Protein AF-A0A923YGQ8-F1 (afdb_monomer)

Nearest PDB structures (foldseek):
  4nfr-assembly1_B  TM=5.142E-01  e=1.156E-01  Homo sapiens
  3nh4-assembly1_A-2  TM=4.691E-01  e=1.232E-01  Mus musculus
  3nh5-assembly1_A  TM=4.890E-01  e=2.491E-01  Mus musculus
  2gu2-assembly1_A  TM=4.364E-01  e=1.697E-01  Rattus norvegicus

Structure (mmCIF, N/CA/C/O backbone):
data_AF-A0A923YGQ8-F1
#
_entry.id   AF-A0A923YGQ8-F1
#
loop_
_atom_site.group_PDB
_atom_site.id
_atom_site.type_symbol
_atom_site.label_atom_id
_atom_site.label_alt_id
_atom_site.label_comp_id
_atom_site.label_asym_id
_atom_site.label_entity_id
_atom_site.label_seq_id
_atom_site.pdbx_PDB_ins_code
_atom_site.Cartn_x
_atom_site.Cartn_y
_atom_site.Cartn_z
_atom_site.occupancy
_atom_site.B_iso_or_equiv
_atom_site.auth_seq_id
_atom_site.auth_comp_id
_atom_site.auth_asym_id
_atom_site.auth_atom_id
_atom_site.pdbx_PDB_model_num
ATOM 1 N N . MET A 1 1 ? -11.525 -15.185 9.921 1.00 50.28 1 MET A N 1
ATOM 2 C CA . MET A 1 1 ? -11.009 -15.431 8.550 1.00 50.28 1 MET A CA 1
ATOM 3 C C . MET A 1 1 ? -10.259 -14.167 8.140 1.00 50.28 1 MET A C 1
ATOM 5 O O . MET A 1 1 ? -10.722 -13.107 8.526 1.00 50.28 1 MET A O 1
ATOM 9 N N . ALA A 1 2 ? -9.090 -14.236 7.499 1.00 52.09 2 ALA A N 1
ATOM 10 C CA . ALA A 1 2 ? -8.353 -13.024 7.111 1.00 52.09 2 ALA A CA 1
ATOM 11 C C . ALA A 1 2 ? -8.818 -12.545 5.728 1.00 52.09 2 ALA A C 1
ATOM 13 O O . ALA A 1 2 ? -8.976 -13.376 4.833 1.00 52.09 2 ALA A O 1
ATOM 14 N N . SER A 1 3 ? -9.031 -11.237 5.574 1.00 55.31 3 SER A N 1
ATOM 15 C CA . SER A 1 3 ? -9.575 -10.631 4.352 1.00 55.31 3 SER A CA 1
ATOM 16 C C . SER A 1 3 ? -8.594 -9.643 3.713 1.00 55.31 3 SER A C 1
ATOM 18 O O . SER A 1 3 ? -7.677 -9.131 4.364 1.00 55.31 3 SER A O 1
ATOM 20 N N . PHE A 1 4 ? -8.796 -9.382 2.422 1.00 59.88 4 PHE A N 1
ATOM 21 C CA . PHE A 1 4 ? -7.946 -8.538 1.582 1.00 59.88 4 PHE A CA 1
ATOM 22 C C . PHE A 1 4 ? -8.768 -7.396 0.986 1.00 59.88 4 PHE A C 1
ATOM 24 O O . PHE A 1 4 ? -9.905 -7.623 0.575 1.00 59.88 4 PHE A O 1
ATOM 31 N N . TRP A 1 5 ? -8.193 -6.194 0.926 1.00 61.25 5 TRP A N 1
ATOM 32 C CA . TRP A 1 5 ? -8.811 -5.033 0.282 1.00 61.25 5 TRP A CA 1
ATOM 33 C C . TRP A 1 5 ? -8.001 -4.589 -0.936 1.00 61.25 5 TRP A C 1
ATOM 35 O O . TRP A 1 5 ? -6.772 -4.535 -0.869 1.00 61.25 5 TRP A O 1
ATOM 45 N N . VAL A 1 6 ? -8.685 -4.239 -2.026 1.00 61.97 6 VAL A N 1
ATOM 46 C CA . VAL A 1 6 ? -8.067 -3.715 -3.248 1.00 61.97 6 VAL A CA 1
ATOM 47 C C . VAL A 1 6 ? -8.803 -2.450 -3.673 1.00 61.97 6 VAL A C 1
ATOM 49 O O . VAL A 1 6 ? -10.007 -2.489 -3.913 1.00 61.97 6 VAL A O 1
ATOM 52 N N . THR A 1 7 ? -8.073 -1.344 -3.799 1.00 59.06 7 THR A N 1
ATOM 53 C CA . THR A 1 7 ? -8.564 -0.116 -4.433 1.00 59.06 7 THR A CA 1
ATOM 54 C C . THR A 1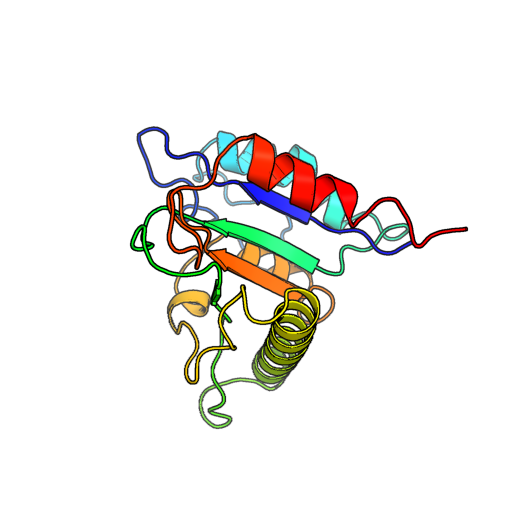 7 ? -7.907 0.017 -5.806 1.00 59.06 7 THR A C 1
ATOM 56 O O . THR A 1 7 ? -6.694 -0.135 -5.927 1.00 59.06 7 THR A O 1
ATOM 59 N N . ILE A 1 8 ? -8.708 0.285 -6.839 1.00 55.91 8 ILE A N 1
ATOM 60 C CA . ILE A 1 8 ? -8.233 0.672 -8.174 1.00 55.91 8 ILE A CA 1
ATOM 61 C C . ILE A 1 8 ? -8.520 2.164 -8.303 1.00 55.91 8 ILE A C 1
ATOM 63 O O . ILE A 1 8 ? -9.688 2.552 -8.265 1.00 55.91 8 ILE A O 1
ATOM 67 N N . ALA A 1 9 ? -7.490 2.998 -8.427 1.00 49.19 9 ALA A N 1
ATOM 68 C 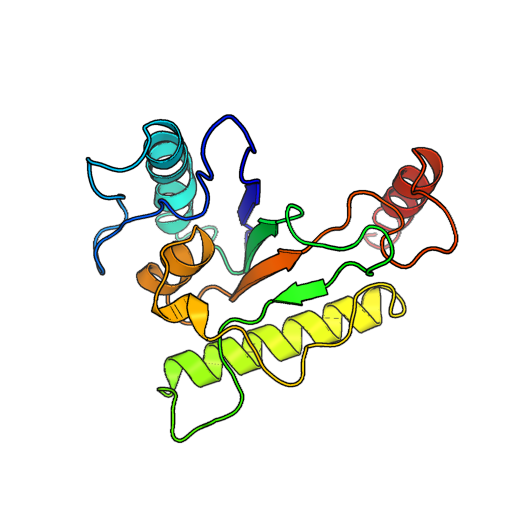CA . ALA A 1 9 ? -7.679 4.426 -8.654 1.00 49.19 9 ALA A CA 1
ATOM 69 C C . ALA A 1 9 ? -8.159 4.662 -10.105 1.00 49.19 9 ALA A C 1
ATOM 71 O O . ALA A 1 9 ? -7.407 4.394 -11.044 1.00 49.19 9 ALA A O 1
ATOM 72 N N . PRO A 1 10 ? -9.396 5.144 -10.349 1.00 42.47 10 PRO A N 1
ATOM 73 C CA . PRO A 1 10 ? -9.850 5.424 -11.705 1.00 42.47 10 PRO A CA 1
ATOM 74 C C . PRO A 1 10 ? -9.211 6.719 -12.223 1.00 42.47 10 PRO A C 1
ATOM 76 O O . PRO A 1 10 ? -9.275 7.766 -11.579 1.00 42.47 10 PRO A O 1
ATOM 79 N N . THR A 1 11 ? -8.648 6.668 -13.427 1.00 43.31 11 THR A N 1
ATOM 80 C CA . THR A 1 11 ? -7.994 7.787 -14.124 1.00 43.31 11 THR A CA 1
ATOM 81 C C . THR A 1 11 ? -8.978 8.632 -14.948 1.00 43.31 11 THR A C 1
ATOM 83 O O . THR A 1 11 ? -8.801 8.815 -16.151 1.00 43.31 11 THR A O 1
ATOM 86 N N . LEU A 1 12 ? -10.030 9.190 -14.336 1.00 45.62 12 LEU A N 1
ATOM 87 C CA . LEU A 1 12 ? -10.896 10.164 -15.026 1.00 45.62 12 LEU A CA 1
ATOM 88 C C . LEU A 1 12 ? -10.663 11.596 -14.523 1.00 45.62 12 LEU A C 1
ATOM 90 O O . LEU A 1 12 ? -10.909 11.895 -13.362 1.00 45.62 12 LEU A O 1
ATOM 94 N N . LEU A 1 13 ? -10.214 12.467 -15.444 1.00 42.34 13 LEU A N 1
ATOM 95 C CA . LEU A 1 13 ? -10.058 13.943 -15.415 1.00 42.34 13 LEU A CA 1
ATOM 96 C C . LEU A 1 13 ? -9.287 14.599 -14.242 1.00 42.34 13 LEU A C 1
ATOM 98 O O . LEU A 1 13 ? -8.777 15.704 -14.414 1.00 42.34 13 LEU A O 1
ATOM 102 N N . SER A 1 14 ? -9.124 13.938 -13.097 1.00 54.91 14 SER A N 1
ATOM 103 C CA . SER A 1 14 ? -8.308 14.363 -11.955 1.00 54.91 14 SER A CA 1
ATOM 104 C C . SER A 1 14 ? -7.715 13.136 -11.262 1.00 54.91 14 SER A C 1
ATOM 106 O O . SER A 1 14 ? -8.387 12.113 -11.164 1.00 54.91 14 SER A O 1
ATOM 108 N N . ASN A 1 15 ? -6.470 13.215 -10.785 1.00 71.44 15 ASN A N 1
ATOM 109 C CA . ASN A 1 15 ? -5.884 12.129 -9.999 1.00 71.44 15 ASN A CA 1
ATOM 110 C C . ASN A 1 15 ? -6.651 12.025 -8.662 1.00 71.44 15 ASN A C 1
ATOM 112 O O . ASN A 1 15 ? -6.486 12.882 -7.798 1.00 71.44 15 ASN A O 1
ATOM 116 N N . LEU A 1 16 ? -7.544 11.038 -8.524 1.00 79.88 16 LEU A N 1
ATOM 117 C CA . LEU A 1 16 ? -8.337 10.808 -7.307 1.00 79.88 16 LEU A CA 1
ATOM 118 C C . LEU A 1 16 ? -7.507 10.181 -6.178 1.00 79.88 16 LEU A C 1
ATOM 120 O O . LEU A 1 16 ? -7.848 10.320 -5.003 1.00 79.88 16 LEU A O 1
ATOM 124 N N . GLU A 1 17 ? -6.413 9.512 -6.531 1.00 78.62 17 GLU A N 1
ATOM 125 C CA . GLU A 1 17 ? -5.549 8.758 -5.626 1.00 78.62 17 GLU A CA 1
ATOM 126 C C . GLU A 1 17 ? -4.907 9.656 -4.563 1.00 78.62 17 GLU A C 1
ATOM 128 O O . GLU A 1 17 ? -4.893 9.319 -3.386 1.00 78.62 17 GLU A O 1
ATOM 133 N N . ASN A 1 18 ? -4.449 10.849 -4.949 1.00 82.00 18 ASN A N 1
ATOM 134 C CA . ASN A 1 18 ? -3.771 11.781 -4.044 1.00 82.00 18 ASN A CA 1
ATOM 135 C C . ASN A 1 18 ? -4.726 12.701 -3.256 1.00 82.00 18 ASN A C 1
ATOM 137 O O . ASN A 1 18 ? -4.279 13.643 -2.596 1.00 82.00 18 ASN A O 1
ATOM 141 N N . GLN A 1 19 ? -6.037 12.450 -3.331 1.00 87.12 19 GLN A N 1
ATOM 142 C CA . GLN A 1 19 ? -7.080 13.262 -2.695 1.00 87.12 19 GLN A CA 1
ATOM 143 C C . GLN A 1 19 ? -7.752 12.539 -1.521 1.00 87.12 19 GLN A C 1
ATOM 145 O O . GLN A 1 19 ? -8.898 12.831 -1.176 1.00 87.12 19 GLN A O 1
ATOM 150 N N . TRP A 1 20 ? -7.058 11.596 -0.882 1.00 89.50 20 TRP A N 1
ATOM 151 C CA . TRP A 1 20 ? -7.569 10.836 0.262 1.00 89.50 20 TRP A CA 1
ATOM 152 C C . TRP A 1 20 ? -7.328 11.564 1.585 1.00 89.50 20 TRP A C 1
ATOM 154 O O . TRP A 1 20 ? -6.703 11.033 2.489 1.00 89.50 20 TRP A O 1
ATOM 164 N N . LEU A 1 21 ? -7.784 12.809 1.723 1.00 90.31 21 LEU A N 1
ATOM 165 C CA . LEU A 1 21 ? -7.537 13.593 2.939 1.00 90.31 21 LEU A CA 1
ATOM 166 C C . LEU A 1 21 ? -8.355 13.057 4.124 1.00 90.31 21 LEU A C 1
ATOM 168 O O . LEU A 1 21 ? -9.582 12.987 4.053 1.00 90.31 21 LEU A O 1
ATOM 172 N N . PHE A 1 22 ? -7.688 12.740 5.233 1.00 89.94 22 PHE A N 1
ATOM 173 C CA . PHE A 1 22 ? -8.314 12.228 6.455 1.00 89.94 22 PHE A CA 1
ATOM 174 C C . PHE A 1 22 ? -7.661 12.802 7.714 1.00 89.94 22 PHE A C 1
ATOM 176 O O . PHE A 1 22 ? -6.574 13.380 7.676 1.00 89.94 22 PHE A O 1
ATOM 183 N N . SER A 1 23 ? -8.329 12.603 8.849 1.00 84.00 23 SER A N 1
ATOM 184 C CA . SER A 1 23 ? -7.790 12.897 10.178 1.00 84.00 23 SER A CA 1
ATOM 185 C C . SER A 1 23 ? -7.563 11.597 10.947 1.00 84.00 23 SER A C 1
ATOM 187 O O . SER A 1 23 ? -8.380 10.681 10.874 1.00 84.00 23 SER A O 1
ATOM 189 N N . SER A 1 24 ? -6.463 11.511 11.699 1.00 74.69 24 SER A N 1
ATOM 190 C CA . SER A 1 24 ? -6.190 10.340 12.542 1.00 74.69 24 SER A CA 1
ATOM 191 C C . SER A 1 24 ? -7.315 10.125 13.560 1.00 74.69 24 SER A C 1
ATOM 193 O O . SER A 1 24 ? -7.798 11.085 14.165 1.00 74.69 24 SER A O 1
ATOM 195 N N . GLY A 1 25 ? -7.746 8.874 13.729 1.00 77.19 25 GLY A N 1
ATOM 196 C CA . GLY A 1 25 ? -8.830 8.494 14.638 1.00 77.19 25 GLY A CA 1
ATOM 197 C C . GLY A 1 25 ? -10.246 8.729 14.098 1.00 77.19 25 GLY A C 1
ATOM 198 O O . GLY A 1 25 ? -11.207 8.389 14.785 1.00 77.19 25 GLY A O 1
ATOM 199 N N . ASN A 1 26 ? -10.394 9.274 12.886 1.00 85.56 26 ASN A N 1
ATOM 200 C CA . ASN A 1 26 ? -11.664 9.304 12.168 1.00 85.56 26 ASN A CA 1
ATOM 201 C C . ASN A 1 26 ? -11.584 8.373 10.944 1.00 85.56 26 ASN A C 1
ATOM 203 O O . ASN A 1 26 ? -10.770 8.630 10.054 1.00 85.56 26 ASN A O 1
ATOM 207 N N . PRO A 1 27 ? -12.424 7.325 10.864 1.00 86.94 27 PRO A N 1
ATOM 208 C CA . PRO A 1 27 ? -12.470 6.450 9.693 1.00 86.94 27 PRO A CA 1
ATOM 209 C C . PRO A 1 27 ? -12.944 7.168 8.419 1.00 86.94 27 PRO A C 1
ATOM 211 O O . PRO A 1 27 ? -12.571 6.774 7.317 1.00 86.94 27 PRO A O 1
ATOM 214 N N . GLY A 1 28 ? -13.742 8.230 8.547 1.00 90.00 28 GLY A N 1
ATOM 215 C CA . GLY A 1 28 ? -14.220 9.014 7.410 1.00 90.00 28 GLY A CA 1
ATOM 216 C C . GLY A 1 28 ? -13.142 9.917 6.804 1.00 90.00 28 GLY A C 1
ATOM 217 O O . GLY A 1 28 ? -12.298 10.466 7.518 1.00 90.00 28 GLY A O 1
ATOM 218 N N . LEU A 1 29 ? -13.205 10.128 5.487 1.00 92.19 29 LEU A N 1
ATOM 219 C CA . LEU A 1 29 ? -12.453 11.201 4.826 1.00 92.19 29 LEU A CA 1
ATOM 220 C C . LEU A 1 29 ? -13.025 12.589 5.165 1.00 92.19 29 LEU A C 1
ATOM 222 O O . LEU A 1 29 ? -14.172 12.736 5.593 1.00 92.19 29 LEU A O 1
ATOM 226 N N . ASN A 1 30 ? -12.222 13.629 4.946 1.00 90.94 30 ASN A N 1
ATOM 227 C CA . ASN A 1 30 ? -12.656 15.016 5.094 1.00 90.94 30 ASN A CA 1
ATOM 228 C C . ASN A 1 30 ? -13.737 15.368 4.051 1.00 90.94 30 ASN A C 1
ATOM 230 O O . ASN A 1 30 ? -13.693 14.907 2.916 1.00 90.94 30 ASN A O 1
ATOM 234 N N . LEU A 1 31 ? -14.674 16.258 4.396 1.00 86.81 31 LEU A N 1
ATOM 235 C CA . LEU A 1 31 ? -15.828 16.599 3.539 1.00 86.81 31 LEU A CA 1
ATOM 236 C C . LEU A 1 31 ? -15.470 17.262 2.195 1.00 86.81 31 LEU A C 1
ATOM 238 O O . LEU A 1 31 ? -16.327 17.375 1.322 1.00 86.81 31 LEU A O 1
ATOM 242 N N . ASN A 1 32 ? -14.235 17.739 2.038 1.00 87.19 32 ASN A N 1
ATOM 243 C CA . ASN A 1 32 ? -13.755 18.437 0.846 1.00 87.19 32 ASN A CA 1
ATOM 244 C C . ASN A 1 32 ? -13.046 17.526 -0.170 1.00 87.19 32 ASN A C 1
ATOM 246 O O . ASN A 1 32 ? -12.563 18.034 -1.181 1.00 87.19 32 ASN A O 1
ATOM 250 N N . VAL A 1 33 ? -12.956 16.218 0.086 1.00 89.50 33 VAL A N 1
ATOM 251 C CA . VAL A 1 33 ? -12.434 15.256 -0.898 1.00 89.50 33 VAL A CA 1
ATOM 252 C C . VAL A 1 33 ? -13.485 14.957 -1.979 1.00 89.50 33 VAL A C 1
ATOM 254 O O . VAL A 1 33 ? -14.682 15.122 -1.710 1.00 89.50 33 VAL A O 1
ATOM 257 N N . PRO A 1 34 ? -13.082 14.487 -3.177 1.00 90.12 34 PRO A N 1
ATOM 258 C CA . PRO A 1 34 ? -14.008 14.073 -4.230 1.00 90.12 34 PRO A CA 1
ATOM 259 C C . PRO A 1 34 ? -15.090 13.115 -3.733 1.00 90.12 34 PRO A C 1
ATOM 261 O O . PRO A 1 34 ? -14.838 12.259 -2.882 1.00 90.12 34 PRO A O 1
ATOM 264 N N . THR A 1 35 ? -16.298 13.243 -4.282 1.00 89.19 35 THR A N 1
ATOM 265 C CA . THR A 1 35 ? -17.459 12.456 -3.834 1.00 89.19 35 THR A CA 1
ATOM 266 C C . THR A 1 35 ? -17.227 10.959 -4.042 1.00 89.19 35 THR A C 1
ATOM 268 O O . THR A 1 35 ? -17.610 10.153 -3.201 1.00 89.19 35 THR A O 1
ATOM 271 N N . GLU A 1 36 ? -16.520 10.583 -5.103 1.00 87.81 36 GLU A N 1
ATOM 272 C CA . GLU A 1 36 ? -16.108 9.216 -5.411 1.00 87.81 36 GLU A CA 1
ATOM 273 C C . GLU A 1 36 ? -15.250 8.616 -4.289 1.00 87.81 36 GLU A C 1
ATOM 275 O O . GLU A 1 36 ? -15.523 7.507 -3.830 1.00 87.81 36 GLU A O 1
ATOM 280 N N . ASN A 1 37 ? -14.270 9.372 -3.780 1.00 89.38 37 ASN A N 1
ATOM 281 C CA . ASN A 1 37 ? -13.442 8.939 -2.653 1.00 89.38 37 ASN A CA 1
ATOM 282 C C . ASN A 1 37 ? -14.280 8.791 -1.376 1.00 89.38 37 ASN A C 1
ATOM 284 O O . ASN A 1 37 ? -14.073 7.845 -0.619 1.00 89.38 37 ASN A O 1
ATOM 288 N N . GLN A 1 38 ? -15.245 9.688 -1.137 1.00 89.62 38 GLN A N 1
ATOM 289 C CA . GLN A 1 38 ? -16.147 9.576 0.018 1.00 89.62 38 GLN A CA 1
ATOM 290 C C . GLN A 1 38 ? -17.014 8.317 -0.066 1.00 89.62 38 GLN A C 1
ATOM 292 O O . GLN A 1 38 ? -17.140 7.601 0.925 1.00 89.62 38 GLN A O 1
ATOM 297 N N . ILE A 1 39 ? -17.579 8.030 -1.243 1.00 89.75 39 ILE A N 1
ATOM 298 C CA . ILE A 1 39 ? -18.411 6.844 -1.476 1.00 89.75 39 ILE A CA 1
ATOM 299 C C . ILE A 1 39 ? -17.594 5.570 -1.248 1.00 89.75 39 ILE A C 1
ATOM 301 O O . ILE A 1 39 ? -18.037 4.703 -0.499 1.00 89.75 39 ILE A O 1
ATOM 305 N N . LEU A 1 40 ? -16.394 5.473 -1.831 1.00 89.12 40 LEU A N 1
ATOM 306 C CA . LEU A 1 40 ? -15.510 4.319 -1.639 1.00 89.12 40 LEU A CA 1
ATOM 307 C C . LEU A 1 40 ? -15.072 4.169 -0.178 1.00 89.12 40 LEU A C 1
ATOM 309 O O . LEU A 1 40 ? -15.068 3.066 0.366 1.00 89.12 40 LEU A O 1
ATOM 313 N N . ASN A 1 41 ? -14.723 5.267 0.492 1.00 92.00 41 ASN A N 1
ATOM 314 C CA . ASN A 1 41 ? -14.307 5.203 1.884 1.00 92.00 41 ASN A CA 1
ATOM 315 C C . ASN A 1 41 ? -15.451 4.766 2.807 1.00 92.00 41 ASN A C 1
ATOM 317 O O . ASN A 1 41 ? -15.289 3.802 3.546 1.00 92.00 41 ASN A O 1
ATOM 321 N N . VAL A 1 42 ? -16.594 5.451 2.770 1.00 88.06 42 VAL A N 1
ATOM 322 C CA . VAL A 1 42 ? -17.699 5.196 3.705 1.00 88.06 42 VAL A CA 1
ATOM 323 C C . VAL A 1 42 ? -18.432 3.904 3.368 1.00 88.06 42 VAL A C 1
ATOM 325 O O . VAL A 1 42 ? -18.757 3.144 4.274 1.00 88.06 42 VAL A O 1
ATOM 328 N N . GLY A 1 43 ? -18.699 3.649 2.085 1.00 85.19 43 GLY A N 1
ATOM 329 C CA . GLY A 1 43 ? -19.427 2.457 1.656 1.00 85.19 43 GLY A CA 1
ATOM 330 C C . GLY A 1 43 ? -18.642 1.181 1.926 1.00 85.19 43 GLY A C 1
ATOM 331 O O . GLY A 1 43 ? -19.209 0.196 2.393 1.00 85.19 43 GLY A O 1
ATOM 332 N N . GLU A 1 44 ? -17.328 1.231 1.718 1.00 88.00 44 GLU A N 1
ATOM 333 C CA . GLU A 1 44 ? -16.528 0.022 1.618 1.00 88.00 44 GLU A CA 1
ATOM 334 C C . GLU A 1 44 ? -15.361 -0.031 2.613 1.00 88.00 44 GLU A C 1
ATOM 336 O O . GLU A 1 44 ? -15.342 -0.893 3.491 1.00 88.00 44 GLU A O 1
ATOM 341 N N . MET A 1 45 ? -14.390 0.886 2.536 1.00 90.62 4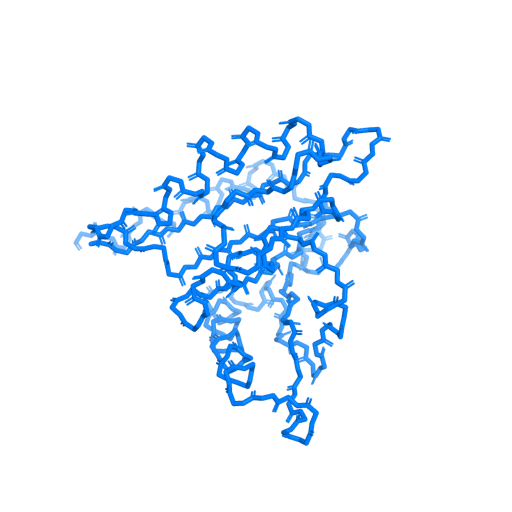5 MET A N 1
ATOM 342 C CA . MET A 1 45 ? -13.147 0.767 3.321 1.00 90.62 45 MET A CA 1
ATOM 343 C C . MET A 1 45 ? -13.366 0.919 4.830 1.00 90.62 45 MET A C 1
ATOM 345 O O . MET A 1 45 ? -12.897 0.091 5.611 1.00 90.62 45 MET A O 1
ATOM 349 N N . ALA A 1 46 ? -14.098 1.947 5.259 1.00 90.44 46 ALA A N 1
ATOM 350 C CA . ALA A 1 46 ? -14.438 2.162 6.662 1.00 90.44 46 ALA A CA 1
ATOM 351 C C . ALA A 1 46 ? -15.316 1.020 7.196 1.00 90.44 46 ALA A C 1
ATOM 353 O O . ALA A 1 46 ? -15.084 0.535 8.303 1.00 90.44 46 ALA A O 1
ATOM 354 N N . THR A 1 47 ? -16.264 0.535 6.390 1.00 88.62 47 THR A N 1
ATOM 355 C CA . THR A 1 47 ? -17.098 -0.630 6.719 1.00 88.62 47 THR A CA 1
ATOM 356 C C . THR A 1 47 ? -16.250 -1.886 6.925 1.00 88.62 47 THR A C 1
ATOM 358 O O . THR A 1 47 ? -16.379 -2.559 7.947 1.00 88.62 47 THR A O 1
ATOM 361 N N . ALA A 1 48 ? -15.341 -2.183 5.993 1.00 88.62 48 ALA A N 1
ATOM 362 C CA . ALA A 1 48 ? -14.449 -3.336 6.066 1.00 88.62 48 ALA A CA 1
ATOM 363 C C . ALA A 1 48 ? -13.499 -3.254 7.269 1.00 88.62 48 ALA A C 1
ATOM 365 O O . ALA A 1 48 ? -13.259 -4.256 7.937 1.00 88.62 48 ALA A O 1
ATOM 366 N N . MET A 1 49 ? -12.999 -2.059 7.587 1.00 88.25 49 MET A N 1
ATOM 367 C CA . MET A 1 49 ? -12.138 -1.824 8.747 1.00 88.25 49 MET A CA 1
ATOM 368 C C . MET A 1 49 ? -12.849 -2.119 10.077 1.00 88.25 49 MET A C 1
ATOM 370 O O . MET A 1 49 ? -12.233 -2.643 11.003 1.00 88.25 49 MET A O 1
ATOM 374 N N . LEU A 1 50 ? -14.138 -1.786 10.184 1.00 86.94 50 LEU A N 1
ATOM 375 C CA . LEU A 1 50 ? -14.932 -2.006 11.398 1.00 86.94 50 LEU A CA 1
ATOM 376 C C . LEU A 1 50 ? -15.359 -3.472 11.586 1.00 86.94 50 LEU A C 1
ATOM 378 O O . LEU A 1 50 ? -15.827 -3.836 12.667 1.00 86.94 50 LEU A O 1
ATOM 382 N N . ASN A 1 51 ? -15.193 -4.324 10.570 1.00 87.00 51 ASN A N 1
ATOM 383 C CA . ASN A 1 51 ? -15.526 -5.741 10.652 1.00 87.00 51 ASN A CA 1
ATOM 384 C C . ASN A 1 51 ? -14.438 -6.536 11.398 1.00 87.00 51 ASN A C 1
ATOM 386 O O . ASN A 1 51 ? -13.424 -6.942 10.829 1.00 87.00 51 ASN A O 1
ATOM 390 N N . THR A 1 52 ? -14.676 -6.816 12.679 1.00 84.56 52 THR A N 1
ATOM 391 C CA . THR A 1 52 ? -13.736 -7.559 13.534 1.00 84.56 52 THR A CA 1
ATOM 392 C C . THR A 1 52 ? -13.740 -9.072 13.301 1.00 84.56 52 THR A C 1
ATOM 394 O O . THR A 1 52 ? -12.782 -9.746 13.680 1.00 84.56 52 THR A O 1
ATOM 397 N N . GLU A 1 53 ? -14.774 -9.626 12.663 1.00 88.31 53 GLU A N 1
ATOM 398 C CA . GLU A 1 53 ? -14.861 -11.061 12.346 1.00 88.31 53 GLU A CA 1
ATOM 399 C C . GLU A 1 53 ? -13.977 -11.441 11.144 1.00 88.31 53 GLU A C 1
ATOM 401 O O . GLU A 1 53 ? -13.509 -12.584 11.012 1.00 88.31 53 GLU A O 1
ATOM 406 N N . ALA A 1 54 ? -13.721 -10.458 10.279 1.00 86.12 54 ALA A N 1
ATOM 407 C CA . ALA A 1 54 ? -12.944 -10.596 9.059 1.00 86.12 54 ALA A CA 1
ATOM 408 C C . ALA A 1 54 ? -11.924 -9.452 8.909 1.00 86.12 54 ALA A C 1
ATOM 410 O O . ALA A 1 54 ? -12.034 -8.651 7.978 1.00 86.12 54 ALA A O 1
ATOM 411 N N . PRO A 1 55 ? -10.927 -9.360 9.812 1.00 86.38 55 PRO A N 1
ATOM 412 C CA . PRO A 1 55 ? -9.979 -8.259 9.805 1.00 86.38 55 PRO A CA 1
ATOM 413 C C . PRO A 1 55 ? -9.191 -8.228 8.494 1.00 86.38 55 PRO A C 1
ATOM 415 O O . PRO A 1 55 ? -8.686 -9.253 8.015 1.00 86.38 55 PRO A O 1
ATOM 418 N N . ILE A 1 56 ? -9.063 -7.026 7.936 1.00 89.38 56 ILE A N 1
ATOM 419 C CA . ILE A 1 56 ? -8.194 -6.773 6.793 1.00 89.38 56 ILE A CA 1
ATOM 420 C C . ILE A 1 56 ? -6.745 -6.917 7.257 1.00 89.38 56 ILE A C 1
ATOM 422 O O . ILE A 1 56 ? -6.342 -6.322 8.254 1.00 89.38 56 ILE A O 1
ATOM 426 N N . VAL A 1 57 ? -5.958 -7.728 6.550 1.00 88.81 57 VAL A N 1
ATOM 427 C CA . VAL A 1 57 ? -4.530 -7.949 6.868 1.00 88.81 57 VAL A CA 1
ATOM 428 C C . VAL A 1 57 ? -3.591 -7.437 5.780 1.00 88.81 57 VAL A C 1
ATOM 430 O O . VAL A 1 57 ? -2.394 -7.270 6.022 1.00 88.81 57 VAL A O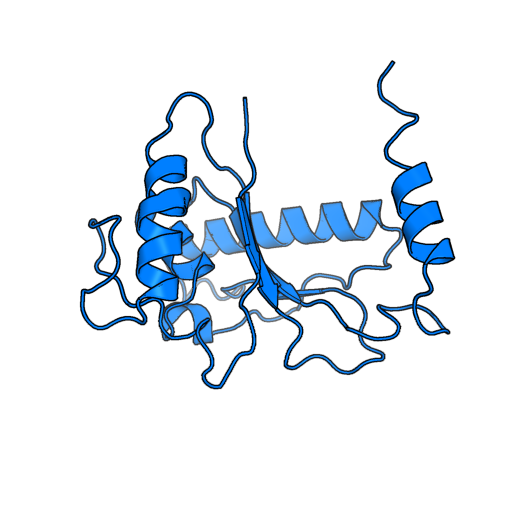 1
ATOM 433 N N . LEU A 1 58 ? -4.131 -7.163 4.594 1.00 88.69 58 LEU A N 1
ATOM 434 C CA . LEU A 1 58 ? -3.421 -6.636 3.435 1.00 88.69 58 LEU A CA 1
ATOM 435 C C . LEU A 1 58 ? -4.370 -5.715 2.663 1.00 88.69 58 LEU A C 1
ATOM 437 O O . LEU A 1 58 ? -5.499 -6.096 2.344 1.00 88.69 58 LEU A O 1
ATOM 441 N N . ALA A 1 59 ? -3.886 -4.509 2.386 1.00 88.88 59 ALA A N 1
ATOM 442 C CA . ALA A 1 59 ? -4.576 -3.503 1.598 1.00 88.88 59 ALA A CA 1
ATOM 443 C C . ALA A 1 59 ? -3.678 -3.086 0.435 1.00 88.88 59 ALA A C 1
ATOM 445 O O . ALA A 1 59 ? -2.546 -2.647 0.651 1.00 88.88 59 ALA A O 1
ATOM 446 N N . LEU A 1 60 ? -4.190 -3.255 -0.780 1.00 84.69 60 LEU A N 1
ATOM 447 C CA . LEU A 1 60 ? -3.487 -2.963 -2.019 1.00 84.69 60 LEU A CA 1
ATOM 448 C C . LEU A 1 60 ? -4.096 -1.725 -2.674 1.00 84.69 60 LEU A C 1
ATOM 450 O O . LEU A 1 60 ? -5.301 -1.694 -2.928 1.00 84.69 60 LEU A O 1
ATOM 454 N N . ASN A 1 61 ? -3.263 -0.732 -2.964 1.00 83.88 61 ASN A N 1
ATOM 455 C CA . ASN A 1 61 ? -3.609 0.350 -3.879 1.00 83.88 61 ASN A CA 1
ATOM 456 C C . ASN A 1 61 ? -2.965 0.048 -5.234 1.00 83.88 61 ASN A C 1
ATOM 458 O O . ASN A 1 61 ? -1.745 0.005 -5.332 1.00 83.88 61 ASN A O 1
ATOM 462 N N . LEU A 1 62 ? -3.768 -0.270 -6.245 1.00 78.06 62 LEU A N 1
ATOM 463 C CA . LEU A 1 62 ? -3.252 -0.595 -7.572 1.00 78.06 62 LEU A CA 1
ATOM 464 C C . LEU A 1 62 ? -2.984 0.697 -8.344 1.00 78.06 62 LEU A C 1
ATOM 466 O O . LEU A 1 62 ? -3.936 1.395 -8.701 1.00 78.06 62 LEU A O 1
ATOM 470 N N . ASP A 1 63 ? -1.711 0.955 -8.643 1.00 74.75 63 ASP A N 1
ATOM 471 C CA . ASP A 1 63 ? -1.282 2.012 -9.562 1.00 74.75 63 ASP A CA 1
ATOM 472 C C . ASP A 1 63 ? -0.648 1.391 -10.821 1.00 74.75 63 ASP A C 1
ATOM 474 O O . ASP A 1 63 ? -0.255 0.222 -10.878 1.00 74.75 63 ASP A O 1
ATOM 478 N N . SER A 1 64 ? -0.693 2.152 -11.902 1.00 67.50 64 SER A N 1
ATOM 479 C CA . SER A 1 64 ? -0.155 1.816 -13.218 1.00 67.50 64 SER A CA 1
ATOM 480 C C . SER A 1 64 ? 0.177 3.055 -14.051 1.00 67.50 64 SER A C 1
ATOM 482 O O . SER A 1 64 ? 0.611 2.940 -15.198 1.00 67.50 64 SER A O 1
ATOM 484 N N . TYR A 1 65 ? -0.056 4.257 -13.511 1.00 63.50 65 TYR A N 1
ATOM 485 C CA . TYR A 1 65 ? -0.030 5.497 -14.276 1.00 63.50 65 TYR A CA 1
ATOM 486 C C . TYR A 1 65 ? 1.391 5.938 -14.660 1.00 63.50 65 TYR A C 1
ATOM 488 O O . TYR A 1 65 ? 1.571 6.571 -15.699 1.00 63.50 65 TYR A O 1
ATOM 496 N N . ASN A 1 66 ? 2.404 5.602 -13.852 1.00 58.47 66 ASN A N 1
ATOM 497 C CA . ASN A 1 66 ? 3.776 6.106 -14.023 1.00 58.47 66 ASN A CA 1
ATOM 498 C C . ASN A 1 66 ? 4.803 5.047 -14.446 1.00 58.47 66 ASN A C 1
ATOM 500 O O . ASN A 1 66 ? 5.996 5.354 -14.506 1.00 58.47 66 ASN A O 1
ATOM 504 N N . SER A 1 67 ? 4.372 3.818 -14.722 1.00 63.94 67 SER A N 1
ATOM 505 C CA . SER A 1 67 ? 5.293 2.710 -14.970 1.00 63.94 67 SER A CA 1
ATOM 506 C C . SER A 1 67 ? 5.592 2.545 -16.467 1.00 63.94 67 SER A C 1
ATOM 508 O O . SER A 1 67 ? 4.686 2.584 -17.303 1.00 63.94 67 SER A O 1
ATOM 510 N N . ASP A 1 68 ? 6.874 2.381 -16.815 1.00 66.56 68 ASP A N 1
ATOM 511 C CA . ASP A 1 68 ? 7.303 2.107 -18.193 1.00 66.56 68 ASP A CA 1
ATOM 512 C C . ASP A 1 68 ? 6.680 0.776 -18.671 1.00 66.56 68 ASP A C 1
ATOM 514 O O . ASP A 1 68 ? 6.633 -0.175 -17.888 1.00 66.56 68 ASP A O 1
ATOM 518 N N . PRO A 1 69 ? 6.180 0.671 -19.918 1.00 66.75 69 PRO A N 1
ATOM 519 C CA . PRO A 1 69 ? 5.568 -0.555 -20.434 1.00 66.75 69 PRO A CA 1
ATOM 520 C C . PRO A 1 69 ? 6.415 -1.829 -20.292 1.00 66.75 69 PRO A C 1
ATOM 522 O O . PRO A 1 69 ? 5.839 -2.920 -20.225 1.00 66.75 69 PRO A O 1
ATOM 525 N N . ASP A 1 70 ? 7.744 -1.693 -20.262 1.00 66.06 70 ASP A N 1
ATOM 526 C CA . ASP A 1 70 ? 8.696 -2.801 -20.159 1.00 66.06 70 ASP A CA 1
ATOM 527 C C . ASP A 1 70 ? 9.103 -3.121 -18.706 1.00 66.06 70 ASP A C 1
ATOM 529 O O . ASP A 1 70 ? 9.751 -4.141 -18.464 1.00 66.06 70 ASP A O 1
ATOM 533 N N . THR A 1 71 ? 8.693 -2.314 -17.722 1.00 67.19 71 THR A N 1
ATOM 534 C CA . THR A 1 71 ? 8.940 -2.608 -16.304 1.00 67.19 71 THR A CA 1
ATOM 535 C C . THR A 1 71 ? 8.090 -3.803 -15.853 1.00 67.19 71 THR A C 1
ATOM 537 O O . THR A 1 71 ? 6.917 -3.957 -16.223 1.00 67.19 71 THR A O 1
ATOM 540 N N . ALA A 1 72 ? 8.681 -4.697 -15.059 1.00 69.12 72 ALA A N 1
ATOM 541 C CA . ALA A 1 72 ? 7.927 -5.781 -14.435 1.00 69.12 72 ALA A CA 1
ATOM 542 C C . ALA A 1 72 ? 6.976 -5.224 -13.368 1.00 69.12 72 ALA A C 1
ATOM 544 O O . ALA A 1 72 ? 7.144 -4.100 -12.913 1.00 69.12 72 ALA A O 1
ATOM 545 N N . ALA A 1 73 ? 5.959 -5.982 -12.954 1.00 76.69 73 ALA A N 1
ATOM 546 C CA . ALA A 1 73 ? 5.160 -5.545 -11.810 1.00 76.69 73 ALA A CA 1
ATOM 547 C C . ALA A 1 73 ? 6.057 -5.462 -10.569 1.00 76.69 73 ALA A C 1
ATOM 549 O O . ALA A 1 73 ? 6.901 -6.331 -10.337 1.00 76.69 73 ALA A O 1
ATOM 550 N N . PHE A 1 74 ? 5.870 -4.436 -9.752 1.00 75.88 74 PHE A N 1
ATOM 551 C CA . PHE A 1 74 ? 6.672 -4.251 -8.551 1.00 75.88 74 PHE A CA 1
ATOM 552 C C . PHE A 1 74 ? 5.837 -3.626 -7.442 1.00 75.88 74 PHE A C 1
ATOM 554 O O . PHE A 1 74 ? 4.711 -3.189 -7.646 1.00 75.88 74 PHE A O 1
ATOM 561 N N . PHE A 1 75 ? 6.372 -3.630 -6.229 1.00 81.50 75 PHE A N 1
ATOM 562 C CA . PHE A 1 75 ? 5.716 -3.002 -5.091 1.00 81.50 75 PHE A CA 1
ATOM 563 C C . PHE A 1 75 ? 6.509 -1.777 -4.658 1.00 81.50 75 PHE A C 1
ATOM 565 O O . PHE A 1 75 ? 7.735 -1.844 -4.553 1.00 81.50 75 PHE A O 1
ATOM 572 N N . PHE A 1 76 ? 5.808 -0.695 -4.329 1.00 77.75 76 PHE A N 1
ATOM 573 C CA . PHE A 1 76 ? 6.377 0.489 -3.699 1.00 77.75 76 PHE A CA 1
ATOM 574 C C . PHE A 1 76 ? 6.215 0.413 -2.176 1.00 77.75 76 PHE A C 1
ATOM 576 O O . PHE A 1 76 ? 5.172 0.786 -1.634 1.00 77.75 76 PHE A O 1
ATOM 583 N N . PRO A 1 77 ? 7.231 -0.059 -1.434 1.00 75.12 77 PRO A N 1
ATOM 584 C CA . PRO A 1 77 ? 7.216 0.033 0.011 1.00 75.12 77 PRO A CA 1
ATOM 585 C C . PRO A 1 77 ? 7.403 1.487 0.474 1.00 75.12 77 PRO A C 1
ATOM 587 O O . PRO A 1 77 ? 8.057 2.321 -0.158 1.00 75.12 77 PRO A O 1
ATOM 590 N N . HIS A 1 78 ? 6.793 1.791 1.611 1.00 75.31 78 HIS A N 1
ATOM 591 C CA . HIS A 1 78 ? 6.457 3.158 2.023 1.00 75.31 78 HIS A CA 1
ATOM 592 C C . HIS A 1 78 ? 7.517 3.853 2.875 1.00 75.31 78 HIS A C 1
ATOM 594 O O . HIS A 1 78 ? 7.507 5.070 3.065 1.00 75.31 78 HIS A O 1
ATOM 600 N N . PHE A 1 79 ? 8.414 3.061 3.436 1.00 79.31 79 PHE A N 1
ATOM 601 C CA . PHE A 1 79 ? 9.461 3.502 4.341 1.00 79.31 79 PHE A CA 1
ATOM 602 C C . PHE A 1 79 ? 10.801 3.017 3.821 1.00 79.31 79 PHE A C 1
ATOM 604 O O . PHE A 1 79 ? 10.871 2.425 2.756 1.00 79.31 79 PHE A O 1
ATOM 611 N N . ASP A 1 80 ? 11.868 3.291 4.550 1.00 73.25 80 ASP A N 1
ATOM 612 C CA . ASP A 1 80 ? 13.195 2.819 4.187 1.00 73.25 80 ASP A CA 1
ATOM 613 C C . ASP A 1 80 ? 13.889 2.236 5.427 1.00 73.25 80 ASP A C 1
ATOM 615 O O . ASP A 1 80 ? 13.342 2.266 6.535 1.00 73.25 80 ASP A O 1
ATOM 619 N N . ASN A 1 81 ? 15.076 1.664 5.255 1.00 72.81 81 ASN A N 1
ATOM 620 C CA . ASN A 1 81 ? 15.809 0.974 6.314 1.00 72.81 81 ASN A CA 1
ATOM 621 C C . ASN A 1 81 ? 16.502 1.910 7.332 1.00 72.81 81 ASN A C 1
ATOM 623 O O . ASN A 1 81 ? 17.135 1.420 8.270 1.00 72.81 81 ASN A O 1
ATOM 627 N N . ASP A 1 82 ? 16.369 3.232 7.182 1.00 80.38 82 ASP A N 1
ATOM 628 C CA . ASP A 1 82 ? 16.990 4.226 8.061 1.00 80.38 82 ASP A CA 1
ATOM 629 C C . ASP A 1 82 ? 16.286 4.322 9.428 1.00 80.38 82 ASP A C 1
ATOM 631 O O . ASP A 1 82 ? 15.300 5.041 9.626 1.00 80.38 82 ASP A O 1
ATOM 635 N N . ALA A 1 83 ? 16.842 3.623 10.416 1.00 78.00 83 ALA A N 1
ATOM 636 C CA . ALA A 1 83 ? 16.334 3.617 11.784 1.00 78.00 83 ALA A CA 1
ATOM 637 C C . ALA A 1 83 ? 16.426 4.979 12.501 1.00 78.00 83 ALA A C 1
ATOM 639 O O . ALA A 1 83 ? 15.723 5.176 13.492 1.00 78.00 83 ALA A O 1
ATOM 640 N N . ALA A 1 84 ? 17.265 5.912 12.033 1.00 82.25 84 ALA A N 1
ATOM 641 C CA . ALA A 1 84 ? 17.373 7.257 12.604 1.00 82.25 84 ALA A CA 1
ATOM 642 C C . ALA A 1 84 ? 16.244 8.179 12.113 1.00 82.25 84 ALA A C 1
ATOM 644 O O . ALA A 1 84 ? 15.877 9.135 12.799 1.00 82.25 84 ALA A O 1
ATOM 645 N N . LYS A 1 85 ? 15.681 7.883 10.937 1.00 82.38 85 LYS A N 1
ATOM 646 C CA . LYS A 1 85 ? 14.617 8.664 10.299 1.00 82.38 85 LYS A CA 1
ATOM 647 C C . LYS A 1 85 ? 13.207 8.207 10.678 1.00 82.38 85 LYS A C 1
ATOM 649 O O . LYS A 1 85 ? 12.291 9.028 10.677 1.00 82.38 85 LYS A O 1
ATOM 654 N N . TYR A 1 86 ? 13.019 6.922 10.984 1.00 84.31 86 TYR A N 1
ATOM 655 C CA . TYR A 1 86 ? 11.691 6.321 11.145 1.00 84.31 86 TYR A CA 1
ATOM 656 C C . TYR A 1 86 ? 11.398 5.832 12.565 1.00 84.31 86 TYR A C 1
ATOM 658 O O . TYR A 1 86 ? 12.241 5.231 13.230 1.00 84.31 86 TYR A O 1
ATOM 666 N N . TYR A 1 87 ? 10.150 6.004 13.004 1.00 87.00 87 TYR A N 1
ATOM 667 C CA . TYR A 1 87 ? 9.643 5.435 14.252 1.00 87.00 87 TYR A CA 1
ATOM 668 C C . TYR A 1 87 ? 9.545 3.905 14.181 1.00 87.00 87 TYR A C 1
ATOM 670 O O . TYR A 1 87 ? 9.401 3.317 13.109 1.00 87.00 87 TYR A O 1
ATOM 678 N N . LEU A 1 88 ? 9.526 3.245 15.343 1.00 86.38 88 LEU A N 1
ATOM 679 C CA . LEU A 1 88 ? 9.474 1.781 15.433 1.00 86.38 88 LEU A CA 1
ATOM 680 C C . LEU A 1 88 ? 8.288 1.163 14.667 1.00 86.38 88 LEU A C 1
ATOM 682 O O . LEU A 1 88 ? 8.441 0.120 14.040 1.00 86.38 88 LEU A O 1
ATOM 686 N N . SER A 1 89 ? 7.111 1.795 14.685 1.00 85.44 89 SER A N 1
ATOM 687 C CA . SER A 1 89 ? 5.935 1.319 13.939 1.00 85.44 89 SER A CA 1
ATOM 688 C C . SER A 1 89 ? 6.144 1.361 12.421 1.00 85.44 89 SER A C 1
ATOM 690 O O . SER A 1 89 ? 5.760 0.430 11.719 1.00 85.44 89 SER A O 1
ATOM 692 N N . GLN A 1 90 ? 6.816 2.394 11.919 1.00 86.50 90 GLN A N 1
ATOM 693 C CA . GLN A 1 90 ? 7.140 2.552 10.500 1.00 86.50 90 GLN A CA 1
ATOM 694 C C . GLN A 1 90 ? 8.179 1.510 10.061 1.00 86.50 90 GLN A C 1
ATOM 696 O O . GLN A 1 90 ? 8.017 0.863 9.029 1.00 86.50 90 GLN A O 1
ATOM 701 N N . GLN A 1 91 ? 9.191 1.259 10.899 1.00 86.31 91 GLN A N 1
ATOM 702 C CA . GLN A 1 91 ? 10.175 0.196 10.669 1.00 86.31 91 GLN A CA 1
ATOM 703 C C . GLN A 1 91 ? 9.521 -1.196 10.644 1.00 86.31 91 GLN A C 1
ATOM 705 O O . GLN A 1 91 ? 9.892 -2.047 9.837 1.00 86.31 91 GLN A O 1
ATOM 710 N N . LYS A 1 92 ? 8.517 -1.445 11.494 1.00 87.94 92 LYS A N 1
ATOM 711 C CA . LYS A 1 92 ? 7.754 -2.702 11.465 1.00 87.94 92 LYS A CA 1
ATOM 712 C C . LYS A 1 92 ? 6.968 -2.870 10.167 1.00 87.94 92 LYS A C 1
ATOM 714 O O . LYS A 1 92 ? 7.018 -3.956 9.590 1.00 87.94 92 LYS A O 1
ATOM 719 N N . LEU A 1 93 ? 6.280 -1.823 9.692 1.00 87.00 93 LEU A N 1
ATOM 720 C CA . LEU A 1 93 ? 5.583 -1.891 8.403 1.00 87.00 93 LEU A CA 1
ATOM 721 C C . LEU A 1 93 ? 6.567 -2.171 7.269 1.00 87.00 93 LEU A C 1
ATOM 723 O O . LEU A 1 93 ? 6.314 -3.067 6.473 1.00 87.00 93 LEU A O 1
ATOM 727 N N . TRP A 1 94 ? 7.709 -1.480 7.245 1.00 86.56 94 TRP A N 1
ATOM 728 C CA . TRP A 1 94 ? 8.775 -1.724 6.272 1.00 86.56 94 TRP A CA 1
ATOM 729 C C . TRP A 1 94 ? 9.181 -3.201 6.214 1.00 86.56 94 TRP A C 1
ATOM 731 O O . TRP A 1 94 ? 9.164 -3.817 5.151 1.00 86.56 94 TRP A O 1
ATOM 741 N N . GLN A 1 95 ? 9.482 -3.813 7.363 1.00 87.81 95 GLN A N 1
ATOM 742 C CA . GLN A 1 95 ? 9.880 -5.223 7.408 1.00 87.81 95 GLN A CA 1
ATOM 743 C C . GLN A 1 95 ? 8.750 -6.171 6.976 1.00 87.81 95 GLN A C 1
ATOM 745 O O . GLN A 1 95 ? 9.009 -7.176 6.306 1.00 87.81 95 GLN A O 1
ATOM 750 N N . LYS A 1 96 ? 7.495 -5.846 7.316 1.00 89.56 96 LYS A N 1
ATOM 751 C CA . LYS A 1 96 ? 6.306 -6.595 6.875 1.00 89.56 96 LYS A CA 1
ATOM 752 C C . LYS A 1 96 ? 6.152 -6.530 5.352 1.00 89.56 96 LYS A C 1
ATOM 754 O O . LYS A 1 96 ? 5.986 -7.572 4.719 1.00 89.56 96 LYS A O 1
ATOM 759 N N . GLN A 1 97 ? 6.294 -5.340 4.769 1.00 88.31 97 GLN A N 1
ATOM 760 C CA . GLN A 1 97 ? 6.264 -5.109 3.325 1.00 88.31 97 GLN A CA 1
ATOM 761 C C . GLN A 1 97 ? 7.388 -5.873 2.619 1.00 88.31 97 GLN A C 1
ATOM 763 O O . GLN A 1 97 ? 7.112 -6.648 1.709 1.00 88.31 97 GLN A O 1
ATOM 768 N N . LEU A 1 98 ? 8.637 -5.757 3.083 1.00 86.19 98 LEU A N 1
ATOM 769 C CA . LEU A 1 98 ? 9.772 -6.488 2.505 1.00 86.19 98 LEU A CA 1
ATOM 770 C C . LEU A 1 98 ? 9.570 -8.005 2.519 1.00 86.19 98 LEU A C 1
ATOM 772 O O . LEU A 1 98 ? 9.897 -8.686 1.548 1.00 86.19 98 LEU A O 1
ATOM 776 N N . SER A 1 99 ? 9.050 -8.539 3.624 1.00 87.56 99 SER A N 1
ATOM 777 C CA . SER A 1 99 ? 8.793 -9.974 3.757 1.00 87.56 99 SER A CA 1
ATOM 778 C C . SER A 1 99 ? 7.714 -10.435 2.779 1.00 87.56 99 SER A C 1
ATOM 780 O O . SER A 1 99 ? 7.880 -11.460 2.121 1.00 87.56 99 SER A O 1
ATOM 782 N N . PHE A 1 100 ? 6.644 -9.648 2.636 1.00 89.12 100 PHE A N 1
ATOM 783 C CA . PHE A 1 100 ? 5.578 -9.907 1.674 1.00 89.12 100 PHE A CA 1
ATOM 784 C C . PHE A 1 100 ? 6.088 -9.873 0.228 1.00 89.12 100 PHE A C 1
ATOM 786 O O . PHE A 1 100 ? 5.886 -10.840 -0.501 1.00 89.12 100 PHE A O 1
ATOM 793 N N . ILE A 1 101 ? 6.821 -8.825 -0.166 1.00 84.31 101 ILE A N 1
ATOM 794 C CA . ILE A 1 101 ? 7.361 -8.685 -1.529 1.00 84.31 101 ILE A CA 1
ATOM 795 C C . ILE A 1 101 ? 8.270 -9.866 -1.874 1.00 84.31 101 ILE A C 1
ATOM 797 O O . ILE A 1 101 ? 8.133 -10.450 -2.942 1.00 84.31 101 ILE A O 1
ATOM 801 N N . LYS A 1 102 ? 9.163 -10.271 -0.959 1.00 83.31 102 LYS A N 1
ATOM 802 C CA . LYS A 1 102 ? 10.041 -11.434 -1.171 1.00 83.31 102 LYS A CA 1
ATOM 803 C C . LYS A 1 102 ? 9.249 -12.721 -1.389 1.00 83.31 102 LYS A C 1
ATOM 805 O O . LYS A 1 102 ? 9.580 -13.485 -2.289 1.00 83.31 102 LYS A O 1
ATOM 810 N N . ALA A 1 103 ? 8.218 -12.962 -0.578 1.00 84.62 103 ALA A N 1
ATOM 811 C CA . ALA A 1 103 ? 7.378 -14.149 -0.715 1.00 84.62 103 ALA A CA 1
ATOM 812 C C . ALA A 1 103 ? 6.645 -14.167 -2.064 1.00 84.62 103 ALA A C 1
ATOM 814 O O . ALA A 1 103 ? 6.610 -15.197 -2.735 1.00 84.62 103 ALA A O 1
ATOM 815 N N . VAL A 1 104 ? 6.119 -13.015 -2.482 1.00 82.75 104 VAL A N 1
ATOM 816 C CA . VAL A 1 104 ? 5.455 -12.849 -3.775 1.00 82.75 104 VAL A CA 1
ATOM 817 C C . VAL A 1 104 ? 6.447 -13.052 -4.929 1.00 82.75 104 VAL A C 1
ATOM 819 O O . VAL A 1 104 ? 6.192 -13.871 -5.804 1.00 82.75 104 VAL A O 1
ATOM 822 N N . ALA A 1 105 ? 7.613 -12.404 -4.911 1.00 78.75 105 ALA A N 1
ATOM 823 C CA . ALA A 1 105 ? 8.624 -12.547 -5.961 1.00 78.75 105 ALA A CA 1
ATOM 824 C C . ALA A 1 105 ? 9.094 -14.004 -6.139 1.00 78.75 105 ALA A C 1
ATOM 826 O O . ALA A 1 105 ? 9.219 -14.474 -7.269 1.00 78.75 105 ALA A O 1
ATOM 827 N N . VAL A 1 106 ? 9.292 -14.744 -5.038 1.00 79.62 106 VAL A N 1
ATOM 828 C CA . VAL A 1 106 ? 9.623 -16.181 -5.081 1.00 79.62 106 VAL A CA 1
ATOM 829 C C . VAL A 1 106 ? 8.487 -16.994 -5.698 1.00 79.62 106 VAL A C 1
ATOM 831 O O . VAL A 1 106 ? 8.745 -17.861 -6.526 1.00 79.62 106 VAL A O 1
ATOM 834 N N . HIS A 1 107 ? 7.237 -16.719 -5.321 1.00 81.56 107 HIS A N 1
ATOM 835 C CA . HIS A 1 107 ? 6.079 -17.463 -5.821 1.00 81.56 107 HIS A CA 1
ATOM 836 C C . HIS A 1 107 ? 5.829 -17.251 -7.321 1.00 81.56 107 HIS A C 1
ATOM 838 O O . HIS A 1 107 ? 5.363 -18.157 -8.005 1.00 81.56 107 HIS A O 1
ATOM 844 N N . TYR A 1 108 ? 6.152 -16.065 -7.837 1.00 74.31 108 TYR A N 1
ATOM 845 C CA . TYR A 1 108 ? 5.958 -15.711 -9.243 1.00 74.31 108 TYR A CA 1
ATOM 846 C C . TYR A 1 108 ? 7.215 -15.912 -10.105 1.00 74.31 108 TYR A C 1
ATOM 848 O O . TYR A 1 108 ? 7.295 -15.360 -11.202 1.00 74.31 108 TYR A O 1
ATOM 856 N N . ASP A 1 109 ? 8.183 -16.717 -9.654 1.00 72.94 109 ASP A N 1
ATOM 857 C CA . ASP A 1 109 ? 9.434 -17.019 -10.369 1.00 72.94 109 ASP A CA 1
ATOM 858 C C . ASP A 1 109 ? 10.207 -15.756 -10.806 1.00 72.94 109 ASP A C 1
ATOM 860 O O . ASP A 1 109 ? 10.746 -15.694 -11.910 1.00 72.94 109 ASP A O 1
ATOM 864 N N . GLY A 1 110 ? 10.216 -14.708 -9.976 1.00 63.97 110 GLY A N 1
ATOM 865 C CA . GLY A 1 110 ? 10.909 -13.451 -10.277 1.00 63.97 110 GLY A CA 1
ATOM 866 C C . GLY A 1 110 ? 10.227 -12.557 -11.320 1.00 63.97 110 GLY A C 1
ATOM 867 O O . GLY A 1 110 ? 10.811 -11.554 -11.713 1.00 63.97 110 GLY A O 1
ATOM 868 N N . LYS A 1 111 ? 8.990 -12.868 -11.740 1.00 69.69 111 LYS A N 1
ATOM 869 C CA . LYS A 1 111 ? 8.176 -11.994 -12.618 1.00 69.69 111 LYS A CA 1
ATOM 870 C C . LYS A 1 111 ? 7.666 -10.725 -11.925 1.00 69.69 111 LYS A C 1
ATOM 872 O O . LYS A 1 111 ? 7.051 -9.875 -12.558 1.00 69.69 111 LYS A O 1
ATOM 877 N N . ILE A 1 112 ? 7.889 -10.629 -10.618 1.00 72.44 112 ILE A N 1
ATOM 878 C CA . ILE A 1 112 ? 7.679 -9.424 -9.825 1.00 72.44 112 ILE A CA 1
ATOM 879 C C . ILE A 1 112 ? 9.048 -8.973 -9.340 1.00 72.44 112 ILE A C 1
ATOM 881 O O . ILE A 1 112 ? 9.834 -9.807 -8.875 1.00 72.44 112 ILE A O 1
ATOM 885 N N . GLU A 1 113 ? 9.332 -7.676 -9.445 1.00 69.69 113 GLU A N 1
ATOM 886 C CA . GLU A 1 113 ? 10.635 -7.160 -9.044 1.00 69.69 113 GLU A CA 1
ATOM 887 C C . GLU A 1 113 ? 10.913 -7.405 -7.558 1.00 69.69 113 GLU A C 1
ATOM 889 O O . GLU A 1 113 ? 10.031 -7.393 -6.691 1.00 69.69 113 GLU A O 1
ATOM 894 N N . CYS A 1 114 ? 12.194 -7.610 -7.262 1.00 64.12 114 CYS A N 1
ATOM 895 C CA . CYS A 1 114 ? 12.683 -7.639 -5.896 1.00 64.12 114 CYS A CA 1
ATOM 896 C C . CYS A 1 114 ? 12.384 -6.306 -5.191 1.00 64.12 114 CYS A C 1
ATOM 898 O O . CYS A 1 114 ? 12.336 -5.259 -5.836 1.00 64.12 114 CYS A O 1
ATOM 900 N N . PRO A 1 115 ? 12.228 -6.318 -3.856 1.00 63.47 115 PRO A N 1
ATOM 901 C CA . PRO A 1 115 ? 11.959 -5.090 -3.124 1.00 63.47 115 PRO A CA 1
ATOM 902 C C . PRO A 1 115 ? 13.065 -4.053 -3.379 1.00 63.47 115 PRO A C 1
ATOM 904 O O . PRO A 1 115 ? 14.247 -4.422 -3.364 1.00 63.47 115 PRO A O 1
ATOM 907 N N . PRO A 1 116 ? 12.715 -2.770 -3.575 1.00 65.44 116 PRO A N 1
ATOM 908 C CA . PRO A 1 116 ? 13.708 -1.737 -3.816 1.00 65.44 116 PRO A CA 1
ATOM 909 C C . PRO A 1 116 ? 14.606 -1.551 -2.587 1.00 65.44 116 PRO A C 1
ATOM 911 O O . PRO A 1 116 ? 14.203 -1.791 -1.447 1.00 65.44 116 PRO A O 1
ATOM 914 N N . VAL A 1 117 ? 15.840 -1.095 -2.824 1.00 59.41 117 VAL A N 1
ATOM 915 C CA . VAL A 1 117 ? 16.816 -0.800 -1.755 1.00 59.41 117 VAL A CA 1
ATOM 916 C C . VAL A 1 117 ? 16.351 0.367 -0.879 1.00 59.41 117 VAL A C 1
ATOM 918 O O . VAL A 1 117 ? 16.728 0.432 0.285 1.00 59.41 117 VAL A O 1
ATOM 921 N N . VAL A 1 118 ? 15.534 1.255 -1.452 1.00 60.22 118 VAL A N 1
ATOM 922 C CA . VAL A 1 118 ? 15.045 2.501 -0.860 1.00 60.22 118 VAL A CA 1
ATOM 923 C C . VAL A 1 118 ? 13.545 2.593 -1.132 1.00 60.22 118 VAL A C 1
ATOM 925 O O . VAL A 1 118 ? 13.131 2.417 -2.278 1.00 60.22 118 VAL A O 1
ATOM 928 N N . GLY A 1 119 ? 12.719 2.859 -0.120 1.00 63.97 119 GLY A N 1
ATOM 929 C CA . GLY A 1 119 ? 11.286 3.091 -0.337 1.00 63.97 119 GLY A CA 1
ATOM 930 C C . GLY A 1 119 ? 10.918 4.549 -0.621 1.00 63.97 119 GLY A C 1
ATOM 931 O O . GLY A 1 119 ? 11.755 5.456 -0.660 1.00 63.97 119 GLY A O 1
ATOM 932 N N . GLY A 1 120 ? 9.622 4.787 -0.820 1.00 65.62 120 GLY A N 1
ATOM 933 C CA . GLY A 1 120 ? 9.087 6.093 -1.200 1.00 65.62 120 GLY A CA 1
ATOM 934 C C . GLY A 1 120 ? 8.874 7.034 -0.012 1.00 65.62 120 GLY A C 1
ATOM 935 O O . GLY A 1 120 ? 7.872 6.942 0.689 1.00 65.62 120 GLY A O 1
ATOM 936 N N . ALA A 1 121 ? 9.736 8.044 0.161 1.00 59.62 121 ALA A N 1
ATOM 937 C CA . ALA A 1 121 ? 9.593 9.049 1.231 1.00 59.62 121 ALA A CA 1
ATOM 938 C C . ALA A 1 121 ? 8.281 9.871 1.176 1.00 59.62 121 ALA A C 1
ATOM 940 O O . ALA A 1 121 ? 7.926 10.529 2.155 1.00 59.62 121 ALA A O 1
ATOM 941 N N . ARG A 1 122 ? 7.560 9.839 0.046 1.00 63.09 122 ARG A N 1
ATOM 942 C CA . ARG A 1 122 ? 6.295 10.559 -0.165 1.00 63.09 122 ARG A CA 1
ATOM 943 C C . ARG A 1 122 ? 5.117 10.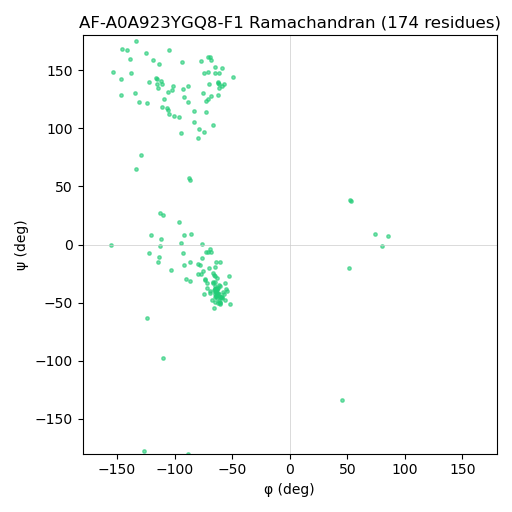002 0.631 1.00 63.09 122 ARG A C 1
ATOM 945 O O . ARG A 1 122 ? 4.188 10.760 0.886 1.00 63.09 122 ARG A O 1
ATOM 952 N N . PHE A 1 123 ? 5.175 8.752 1.092 1.00 68.12 123 PHE A N 1
ATOM 953 C CA . PHE A 1 123 ? 4.084 8.131 1.852 1.00 68.12 123 PHE A CA 1
ATOM 954 C C . PHE A 1 123 ? 3.688 8.924 3.111 1.00 68.12 123 PHE A C 1
ATOM 956 O O . PHE A 1 123 ? 2.522 8.976 3.481 1.00 68.12 123 PHE A O 1
ATOM 963 N N . LEU A 1 124 ? 4.645 9.594 3.761 1.00 65.38 124 LEU A N 1
ATOM 964 C CA . LEU A 1 124 ? 4.369 10.419 4.944 1.00 65.38 124 LEU A CA 1
ATOM 965 C C . LEU A 1 124 ? 3.803 11.806 4.625 1.00 65.38 124 LEU A C 1
ATOM 967 O O . LEU A 1 124 ? 3.296 12.475 5.521 1.00 65.38 124 LEU A O 1
ATOM 971 N N . ALA A 1 125 ? 3.931 12.259 3.381 1.00 68.31 125 ALA A N 1
ATOM 972 C CA . ALA A 1 125 ? 3.623 13.625 2.972 1.00 68.31 125 ALA A CA 1
ATOM 973 C C . ALA A 1 125 ? 2.416 13.711 2.029 1.00 68.31 125 ALA A C 1
ATOM 975 O O . ALA A 1 125 ? 2.063 14.800 1.580 1.00 68.31 125 ALA A O 1
ATOM 976 N N . THR A 1 126 ? 1.807 12.582 1.672 1.00 75.19 126 THR A N 1
ATOM 977 C CA . THR A 1 126 ? 0.708 12.518 0.707 1.00 75.19 126 THR A CA 1
ATOM 978 C C . THR A 1 126 ? -0.365 11.564 1.210 1.00 75.19 126 THR A C 1
ATOM 980 O O . THR A 1 126 ? -0.076 10.610 1.931 1.00 75.19 126 THR A O 1
ATOM 983 N N . SER A 1 127 ? -1.620 11.859 0.889 1.00 85.00 127 SER A N 1
ATOM 984 C CA . SER A 1 127 ? -2.755 11.074 1.353 1.00 85.00 127 SER A CA 1
ATOM 985 C C . SER A 1 127 ? -3.292 10.215 0.213 1.00 85.00 127 SER A C 1
ATOM 987 O O . SER A 1 127 ? -3.838 10.746 -0.751 1.00 85.00 127 SER A O 1
ATOM 989 N N . PHE A 1 128 ? -3.115 8.905 0.367 1.00 86.75 128 PHE A N 1
ATOM 990 C CA . PHE A 1 128 ? -3.478 7.835 -0.553 1.00 86.75 128 PHE A CA 1
ATOM 991 C C . PHE A 1 128 ? -4.383 6.818 0.176 1.00 86.75 128 PHE A C 1
ATOM 993 O O . PHE A 1 128 ? -4.427 6.823 1.416 1.00 86.75 128 PHE A O 1
ATOM 1000 N N . PRO A 1 129 ? -5.085 5.914 -0.529 1.00 88.31 129 PRO A N 1
ATOM 1001 C CA . PRO A 1 129 ? -5.885 4.865 0.113 1.00 88.31 129 PRO A CA 1
ATOM 1002 C C . PRO A 1 129 ? -5.092 4.006 1.118 1.00 88.31 129 PRO A C 1
ATOM 1004 O O . PRO A 1 129 ? -5.576 3.662 2.198 1.00 88.31 129 PRO A O 1
ATOM 1007 N N . GLU A 1 130 ? -3.848 3.669 0.795 1.00 85.44 130 GLU A N 1
ATOM 1008 C CA . GLU A 1 130 ? -2.954 2.859 1.617 1.00 85.44 130 GLU A CA 1
ATOM 1009 C C . GLU A 1 130 ? -2.408 3.626 2.831 1.00 85.44 130 GLU A C 1
ATOM 1011 O O . GLU A 1 130 ? -2.205 3.029 3.895 1.00 85.44 130 GLU A O 1
ATOM 1016 N N . THR A 1 131 ? -2.242 4.953 2.730 1.00 86.44 131 THR A N 1
ATOM 1017 C CA . THR A 1 131 ? -1.895 5.775 3.900 1.00 86.44 131 THR A CA 1
ATOM 1018 C C . THR A 1 131 ? -3.079 5.903 4.847 1.00 86.44 131 THR A C 1
ATOM 1020 O O . THR A 1 131 ? -2.869 5.894 6.061 1.00 86.44 131 THR A O 1
ATOM 1023 N N . TRP A 1 132 ? -4.314 5.927 4.327 1.00 90.69 132 TRP A N 1
ATOM 1024 C CA . TRP A 1 132 ? -5.523 5.846 5.150 1.00 90.69 132 TRP A CA 1
ATOM 1025 C C . TRP A 1 132 ? -5.562 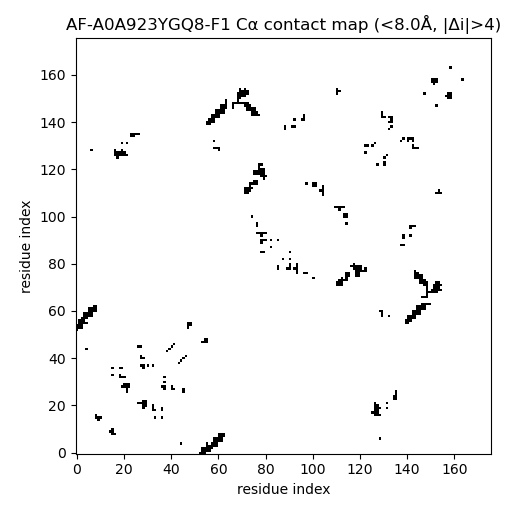4.531 5.937 1.00 90.69 132 TRP A C 1
ATOM 1027 O O . TRP A 1 132 ? -5.666 4.566 7.163 1.00 90.69 132 TRP A O 1
ATOM 1037 N N . TRP A 1 133 ? -5.379 3.379 5.278 1.00 89.88 133 TRP A N 1
ATOM 1038 C CA . TRP A 1 133 ? -5.371 2.073 5.955 1.00 89.88 133 TRP A CA 1
ATOM 1039 C C . TRP A 1 133 ? -4.338 2.017 7.077 1.00 89.88 133 TRP A C 1
ATOM 1041 O O . TRP A 1 133 ? -4.655 1.625 8.204 1.00 89.88 133 TRP A O 1
ATOM 1051 N N . TRP A 1 134 ? -3.115 2.461 6.788 1.00 87.38 134 TRP A N 1
ATOM 1052 C CA . TRP A 1 134 ? -2.058 2.536 7.788 1.00 87.38 134 TRP A CA 1
ATOM 1053 C C . TRP A 1 134 ? -2.410 3.478 8.946 1.00 87.38 134 TRP A C 1
ATOM 1055 O O . TRP A 1 134 ? -2.190 3.132 10.104 1.00 87.38 134 TRP A O 1
ATOM 1065 N N . ALA A 1 135 ? -2.981 4.651 8.671 1.00 87.81 135 ALA A N 1
ATOM 1066 C CA . ALA A 1 135 ? -3.326 5.612 9.713 1.00 87.81 135 ALA A CA 1
ATOM 1067 C C . ALA A 1 135 ? -4.408 5.101 10.674 1.00 87.81 135 ALA A C 1
ATOM 1069 O O . ALA A 1 135 ? -4.369 5.442 11.855 1.00 87.81 135 ALA A O 1
ATOM 1070 N N . GLN A 1 136 ? -5.347 4.282 10.189 1.00 88.19 136 GLN A N 1
ATOM 1071 C CA . GLN A 1 136 ? -6.425 3.752 11.027 1.00 88.19 136 GLN A CA 1
ATOM 1072 C C . GLN A 1 136 ? -6.047 2.468 11.774 1.00 88.19 136 GLN A C 1
ATOM 1074 O O . GLN A 1 136 ? -6.554 2.216 12.865 1.00 88.19 136 GLN A O 1
ATOM 1079 N N . THR A 1 137 ? -5.173 1.641 11.195 1.00 87.00 137 THR A N 1
ATOM 1080 C CA . THR A 1 137 ? -4.931 0.271 11.688 1.00 87.00 137 THR A CA 1
ATOM 1081 C C . THR A 1 137 ? -3.481 -0.016 12.065 1.00 87.00 137 THR A C 1
ATOM 1083 O O . THR A 1 137 ? -3.197 -1.065 12.648 1.00 87.00 137 THR A O 1
ATOM 1086 N N . ALA A 1 138 ? -2.567 0.912 11.777 1.00 85.00 138 ALA A N 1
ATOM 1087 C CA . ALA A 1 138 ? -1.136 0.756 11.991 1.00 85.00 138 ALA A CA 1
ATOM 1088 C C . ALA A 1 138 ? -0.639 -0.620 11.501 1.00 85.00 138 ALA A C 1
ATOM 1090 O O . ALA A 1 138 ? -0.974 -1.062 10.400 1.00 85.00 138 ALA A O 1
ATOM 1091 N N . ASP A 1 139 ? 0.165 -1.318 12.307 1.00 80.38 139 ASP A N 1
ATOM 1092 C CA . ASP A 1 139 ? 0.830 -2.575 11.950 1.00 80.38 139 ASP A CA 1
ATOM 1093 C C . ASP A 1 139 ? -0.098 -3.786 11.795 1.00 80.38 139 ASP A C 1
ATOM 1095 O O . ASP A 1 139 ? 0.353 -4.840 11.323 1.00 80.38 139 ASP A O 1
ATOM 1099 N N . ALA A 1 140 ? -1.399 -3.633 12.062 1.00 85.00 140 ALA A N 1
ATOM 1100 C CA . ALA A 1 140 ? -2.388 -4.670 11.786 1.00 85.00 140 ALA A CA 1
ATOM 1101 C C . ALA A 1 140 ? -2.519 -4.954 10.277 1.00 85.00 140 ALA A C 1
ATOM 1103 O O . ALA A 1 140 ? -2.509 -6.121 9.871 1.00 85.00 140 ALA A O 1
ATOM 1104 N N . VAL A 1 141 ? -2.507 -3.923 9.427 1.00 87.62 141 VAL A N 1
ATOM 1105 C CA . VAL A 1 141 ? -2.643 -4.060 7.966 1.00 87.62 141 VAL A CA 1
ATOM 1106 C C . VAL A 1 141 ? -1.284 -3.912 7.286 1.00 87.62 141 VAL A C 1
ATOM 1108 O O . VAL A 1 141 ? -0.509 -3.007 7.579 1.00 87.62 141 VAL A O 1
ATOM 1111 N N . ASN A 1 142 ? -0.957 -4.822 6.367 1.00 89.31 142 ASN A N 1
ATOM 1112 C CA . ASN A 1 142 ? 0.104 -4.578 5.394 1.00 89.31 142 ASN A CA 1
ATOM 1113 C C . ASN A 1 142 ? -0.464 -3.690 4.278 1.00 89.31 142 ASN A C 1
ATOM 1115 O O . ASN A 1 142 ? -1.079 -4.200 3.350 1.00 89.31 142 ASN A O 1
ATOM 1119 N N . ALA A 1 143 ? -0.348 -2.372 4.405 1.00 88.00 143 ALA A N 1
ATOM 1120 C CA . ALA A 1 143 ? -0.793 -1.446 3.367 1.00 88.00 143 ALA A CA 1
ATOM 1121 C C . ALA A 1 143 ? 0.363 -1.218 2.388 1.00 88.00 143 ALA A C 1
ATOM 1123 O O . ALA A 1 143 ? 1.440 -0.830 2.839 1.00 88.00 143 ALA A O 1
ATOM 1124 N N . ILE A 1 144 ? 0.186 -1.489 1.093 1.00 85.94 144 ILE A N 1
ATOM 1125 C CA . ILE A 1 144 ? 1.248 -1.365 0.080 1.00 85.94 144 ILE A CA 1
ATOM 1126 C C . ILE A 1 144 ? 0.675 -1.096 -1.314 1.00 85.94 144 ILE A C 1
ATOM 1128 O O . ILE A 1 144 ? -0.397 -1.599 -1.647 1.00 85.94 144 ILE A O 1
ATOM 1132 N N . THR A 1 145 ? 1.417 -0.356 -2.133 1.00 84.44 145 THR A N 1
ATOM 1133 C CA . THR A 1 145 ? 1.063 -0.077 -3.532 1.00 84.44 145 THR A CA 1
ATOM 1134 C C . THR A 1 145 ? 1.769 -1.061 -4.464 1.00 84.44 145 THR A C 1
ATOM 1136 O O . THR A 1 145 ? 2.998 -1.025 -4.572 1.00 84.44 145 THR A O 1
ATOM 1139 N N . PRO A 1 146 ? 1.045 -1.998 -5.093 1.00 80.44 146 PRO A N 1
ATOM 1140 C CA . PRO A 1 146 ? 1.489 -2.660 -6.314 1.00 80.44 146 PRO A CA 1
ATOM 1141 C C . PRO A 1 146 ? 1.402 -1.714 -7.516 1.00 80.44 146 PRO A C 1
ATOM 1143 O O . PRO A 1 146 ? 0.327 -1.230 -7.862 1.00 80.44 146 PRO A O 1
ATOM 1146 N N . GLU A 1 147 ? 2.529 -1.534 -8.188 1.00 74.56 147 GLU A N 1
ATOM 1147 C CA . GLU A 1 147 ? 2.603 -0.932 -9.511 1.00 74.56 147 GLU A CA 1
ATOM 1148 C C . GLU A 1 147 ? 2.519 -2.014 -10.568 1.00 74.56 147 GLU A C 1
ATOM 1150 O O . GLU A 1 147 ? 3.265 -3.001 -10.571 1.00 74.56 147 GLU A O 1
ATOM 1155 N N . THR A 1 148 ? 1.588 -1.813 -11.481 1.00 70.12 148 THR A N 1
ATOM 1156 C CA . THR A 1 148 ? 1.325 -2.717 -12.588 1.00 70.12 148 THR A CA 1
ATOM 1157 C C . THR A 1 148 ? 1.617 -1.999 -13.894 1.00 70.12 148 THR A C 1
ATOM 1159 O O . THR A 1 148 ? 1.366 -0.806 -14.035 1.00 70.12 148 THR A O 1
ATOM 1162 N N . THR A 1 149 ? 2.162 -2.712 -14.875 1.00 63.62 149 THR A N 1
ATOM 1163 C CA . THR A 1 149 ? 2.384 -2.147 -16.207 1.00 63.62 149 THR A CA 1
ATOM 1164 C C . THR A 1 149 ? 1.302 -2.617 -17.160 1.00 63.62 149 THR A C 1
ATOM 1166 O O . THR A 1 149 ? 0.954 -3.795 -17.194 1.00 63.62 149 THR A O 1
ATOM 1169 N N . TYR A 1 150 ? 0.788 -1.687 -17.968 1.00 57.72 150 TYR A N 1
ATOM 1170 C CA . TYR A 1 150 ? -0.212 -1.957 -19.008 1.00 57.72 150 TYR A CA 1
ATOM 1171 C C . TYR A 1 150 ? 0.319 -2.791 -20.177 1.00 57.72 150 TYR A C 1
ATOM 1173 O O . TYR A 1 150 ? -0.443 -3.120 -21.085 1.00 57.72 150 TYR A O 1
ATOM 1181 N N . GLY A 1 151 ? 1.626 -3.060 -20.205 1.00 59.97 151 GLY A N 1
ATOM 1182 C CA . GLY A 1 151 ? 2.288 -3.590 -21.380 1.00 59.97 151 GLY A CA 1
ATOM 1183 C C . GLY A 1 151 ? 2.752 -5.014 -21.240 1.00 59.97 151 GLY A C 1
ATOM 1184 O O . GLY A 1 151 ? 2.009 -5.963 -21.501 1.00 59.97 151 GLY A O 1
ATOM 1185 N N . LYS A 1 152 ? 4.035 -5.139 -20.920 1.00 58.53 152 LYS A N 1
ATOM 1186 C CA . LYS A 1 152 ? 4.713 -6.421 -20.940 1.00 58.53 152 LYS A CA 1
ATOM 1187 C C . LYS A 1 152 ? 4.921 -7.003 -19.559 1.00 58.53 152 LYS A C 1
ATOM 1189 O O . LYS A 1 152 ? 5.093 -8.200 -19.476 1.00 58.53 152 LYS A O 1
ATOM 1194 N N . THR A 1 153 ? 4.917 -6.219 -18.479 1.00 60.47 153 THR A N 1
ATOM 1195 C CA . THR A 1 153 ? 4.930 -6.750 -17.097 1.00 60.47 153 THR A CA 1
ATOM 1196 C C . THR A 1 153 ? 6.050 -7.768 -16.837 1.00 60.47 153 THR A C 1
ATOM 1198 O O . THR A 1 153 ? 5.862 -8.753 -16.127 1.00 60.47 153 THR A O 1
ATOM 1201 N N . GLY A 1 154 ? 7.231 -7.525 -17.418 1.00 53.56 154 GLY A N 1
ATOM 1202 C CA . GLY A 1 154 ? 8.399 -8.408 -17.313 1.00 53.56 154 GLY A CA 1
ATOM 1203 C C . GLY A 1 154 ? 8.444 -9.553 -18.334 1.00 53.56 154 GLY A C 1
ATOM 1204 O O . GLY A 1 154 ? 9.309 -10.419 -18.230 1.00 53.56 154 GLY A O 1
ATOM 1205 N N . PHE A 1 155 ? 7.534 -9.573 -19.308 1.00 57.31 155 PHE A N 1
ATOM 1206 C CA . PHE A 1 155 ? 7.537 -10.489 -20.446 1.00 57.31 155 PHE A CA 1
ATOM 1207 C C . PHE A 1 155 ? 8.247 -9.881 -21.669 1.00 57.31 155 PHE A C 1
ATOM 1209 O O . PHE A 1 155 ? 8.307 -8.667 -21.847 1.00 57.31 155 PHE A O 1
ATOM 1216 N N . ASP A 1 156 ? 8.737 -10.729 -22.577 1.00 65.06 156 ASP A N 1
ATOM 1217 C CA . ASP A 1 156 ? 9.351 -10.280 -23.842 1.00 65.06 156 ASP A CA 1
ATOM 1218 C C . ASP A 1 156 ? 8.309 -9.757 -24.857 1.00 65.06 156 ASP A C 1
ATOM 1220 O O . ASP A 1 156 ? 8.647 -9.225 -25.918 1.00 65.06 156 ASP A O 1
ATOM 1224 N N . GLN A 1 157 ? 7.022 -9.903 -24.534 1.00 64.88 157 G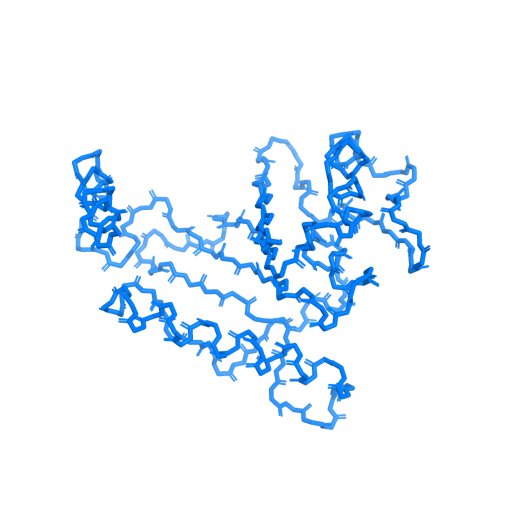LN A N 1
ATOM 1225 C CA . GLN A 1 157 ? 5.871 -9.626 -25.389 1.00 64.88 157 GLN A CA 1
ATOM 1226 C C . GLN A 1 157 ? 4.753 -8.933 -24.600 1.00 64.88 157 GLN A C 1
ATOM 1228 O O . GLN A 1 157 ? 4.721 -8.994 -23.373 1.00 64.88 157 GLN A O 1
ATOM 1233 N N . TRP A 1 158 ? 3.839 -8.265 -25.308 1.00 67.56 158 TRP A N 1
ATOM 1234 C CA . TRP A 1 158 ? 2.631 -7.700 -24.699 1.00 67.56 158 TRP A CA 1
ATOM 1235 C C . TRP A 1 158 ? 1.767 -8.814 -24.116 1.00 67.56 158 TRP A C 1
ATOM 1237 O O . TRP A 1 158 ? 1.599 -9.847 -24.765 1.00 67.56 158 TRP A O 1
ATOM 1247 N N . ILE A 1 159 ? 1.200 -8.584 -22.929 1.00 66.19 159 ILE A N 1
ATOM 1248 C CA . ILE A 1 159 ? 0.271 -9.537 -22.321 1.00 66.19 159 ILE A CA 1
ATOM 1249 C C . ILE A 1 159 ? -0.958 -9.699 -23.216 1.00 66.19 159 ILE A C 1
ATOM 1251 O O . ILE A 1 159 ? -1.617 -8.729 -23.593 1.00 66.19 159 ILE A O 1
ATOM 1255 N N . THR A 1 160 ? -1.280 -10.950 -23.519 1.00 67.19 160 THR A N 1
ATOM 1256 C CA . THR A 1 160 ? -2.484 -11.351 -24.244 1.00 67.19 160 THR A CA 1
ATOM 1257 C C . THR A 1 160 ? -3.518 -11.976 -23.303 1.00 67.19 160 THR A C 1
ATOM 1259 O O . THR A 1 160 ? -3.236 -12.323 -22.154 1.00 67.19 160 THR A O 1
ATOM 1262 N N . GLU A 1 161 ? -4.749 -12.144 -23.783 1.00 64.12 161 GLU A N 1
ATOM 1263 C CA . GLU A 1 161 ? -5.831 -12.787 -23.020 1.00 64.12 161 GLU A CA 1
ATOM 1264 C C . GLU A 1 161 ? -5.522 -14.265 -22.687 1.00 64.12 161 GLU A C 1
ATOM 1266 O O . GLU A 1 161 ? -5.921 -14.779 -21.635 1.00 64.12 161 GLU A O 1
ATOM 1271 N N . ASP A 1 162 ? -4.737 -14.931 -23.539 1.00 66.25 162 ASP A N 1
ATOM 1272 C CA . ASP A 1 162 ? -4.257 -16.298 -23.318 1.00 66.25 162 ASP A CA 1
ATOM 1273 C C . ASP A 1 162 ? -3.244 -16.363 -22.165 1.00 66.25 162 ASP A C 1
ATOM 1275 O O . ASP A 1 162 ? -3.330 -17.262 -21.319 1.00 66.25 162 ASP A O 1
ATOM 1279 N N . ASP A 1 163 ? -2.348 -15.375 -22.057 1.00 65.00 163 ASP A N 1
ATOM 1280 C CA . ASP A 1 163 ? -1.398 -15.272 -20.941 1.00 65.00 163 ASP A CA 1
ATOM 1281 C C . ASP A 1 163 ? -2.153 -15.133 -19.607 1.00 65.00 163 ASP A C 1
ATOM 1283 O O . ASP A 1 163 ? -1.885 -15.857 -18.643 1.00 65.00 163 ASP A O 1
ATOM 1287 N N . LEU A 1 164 ? -3.184 -14.277 -19.567 1.00 58.47 164 LEU A N 1
ATOM 1288 C CA . LEU A 1 164 ? -4.053 -14.100 -18.394 1.00 58.47 164 LEU A CA 1
ATOM 1289 C C . LEU A 1 164 ? -4.787 -15.395 -18.008 1.00 58.47 164 LEU A C 1
ATOM 1291 O O . LEU A 1 164 ? -4.987 -15.683 -16.823 1.00 58.47 164 LEU A O 1
ATOM 1295 N N . THR A 1 165 ? -5.174 -16.202 -18.995 1.00 53.78 165 THR A N 1
ATOM 1296 C CA . THR A 1 165 ? -5.849 -17.488 -18.778 1.00 53.78 165 THR A CA 1
ATOM 1297 C C . THR A 1 165 ? -4.885 -18.541 -18.221 1.00 53.78 165 THR A C 1
ATOM 1299 O O . THR A 1 165 ? -5.253 -19.292 -17.312 1.00 53.78 165 THR A O 1
ATOM 1302 N N . GLN A 1 166 ? -3.626 -18.554 -18.668 1.00 52.91 166 GLN A N 1
ATOM 1303 C CA . GLN A 1 166 ? -2.581 -19.420 -18.114 1.00 52.91 166 GLN A CA 1
ATOM 1304 C C . GLN A 1 166 ? -2.277 -19.088 -16.643 1.00 52.91 166 GLN A C 1
ATOM 1306 O O . GLN A 1 166 ? -2.096 -20.000 -15.829 1.00 52.91 166 GLN A O 1
ATOM 1311 N N . PHE A 1 167 ? -2.307 -17.802 -16.274 1.00 46.69 167 PHE A N 1
AT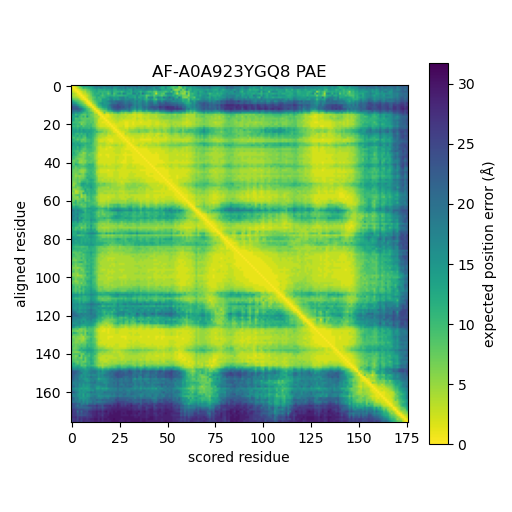OM 1312 C CA . PHE A 1 167 ? -2.203 -17.361 -14.879 1.00 46.69 167 PHE A CA 1
ATOM 1313 C C . PHE A 1 167 ? -3.387 -17.829 -14.019 1.00 46.69 167 PHE A C 1
ATOM 1315 O O . PHE A 1 167 ? -3.185 -18.290 -12.895 1.00 46.69 167 PHE A O 1
ATOM 1322 N N . ARG A 1 168 ? -4.619 -17.797 -14.549 1.00 40.38 168 ARG A N 1
ATOM 1323 C CA . ARG A 1 168 ? -5.811 -18.332 -13.857 1.00 40.38 168 ARG A CA 1
ATOM 1324 C C . ARG A 1 168 ? -5.760 -19.854 -13.683 1.00 40.38 168 ARG A C 1
ATOM 1326 O O . ARG A 1 168 ? -6.226 -20.371 -12.668 1.00 40.38 168 ARG A O 1
ATOM 1333 N N . GLY A 1 169 ? -5.163 -20.570 -14.636 1.00 31.64 169 GLY A N 1
ATOM 1334 C CA . GLY A 1 169 ? -5.047 -22.030 -14.625 1.00 31.64 169 GLY A CA 1
ATOM 1335 C C . GLY A 1 169 ? -4.157 -22.603 -13.514 1.00 31.64 169 GLY A C 1
ATOM 1336 O O . GLY A 1 169 ? -4.379 -23.737 -13.099 1.00 31.64 169 GLY A O 1
ATOM 1337 N N . ARG A 1 170 ? -3.198 -21.832 -12.978 1.00 39.16 170 ARG A N 1
ATOM 1338 C CA . ARG A 1 170 ? -2.305 -22.293 -11.893 1.00 39.16 170 ARG A CA 1
ATOM 1339 C C . ARG A 1 170 ? -2.857 -22.094 -10.475 1.00 39.16 170 ARG A C 1
ATOM 1341 O O . ARG A 1 170 ? -2.379 -22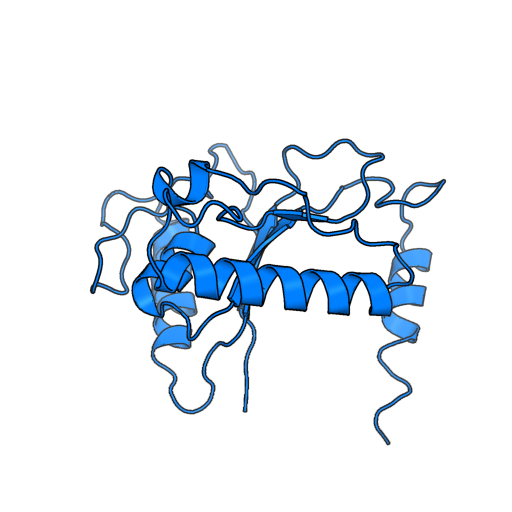.745 -9.558 1.00 39.16 170 ARG A O 1
ATOM 1348 N N . CYS A 1 171 ? -3.905 -21.289 -10.287 1.00 32.66 171 CYS A N 1
ATOM 1349 C CA . CYS A 1 171 ? -4.535 -21.070 -8.973 1.00 32.66 171 CYS A CA 1
ATOM 1350 C C . CYS A 1 171 ? -5.713 -22.014 -8.659 1.00 32.66 171 CYS A C 1
ATOM 1352 O O . CYS A 1 171 ? -6.403 -21.813 -7.663 1.00 32.66 171 CYS A O 1
ATOM 1354 N N . SER A 1 172 ? -5.974 -23.041 -9.479 1.00 35.78 172 SER A N 1
ATOM 1355 C CA . SER A 1 172 ? -7.136 -23.934 -9.302 1.00 35.78 172 SER A CA 1
ATOM 1356 C C . SER A 1 172 ? -6.808 -25.417 -9.092 1.00 35.78 172 SER A C 1
ATOM 1358 O O . SER A 1 172 ? -7.734 -26.227 -9.056 1.00 35.78 172 SER A O 1
ATOM 1360 N N . GLN A 1 173 ? -5.534 -25.795 -8.910 1.00 32.34 173 GLN A N 1
ATOM 1361 C CA . GLN A 1 173 ? -5.158 -27.212 -8.753 1.00 32.34 173 GLN A CA 1
ATOM 1362 C C . GLN A 1 173 ? -4.609 -27.645 -7.386 1.00 32.34 173 GLN A C 1
ATOM 1364 O O . GLN A 1 173 ? -4.624 -28.845 -7.137 1.00 32.34 173 GLN A O 1
ATOM 1369 N N . ASP A 1 174 ? -4.282 -26.741 -6.455 1.00 34.44 174 ASP A N 1
ATOM 1370 C CA . ASP A 1 174 ? -3.613 -27.136 -5.194 1.00 34.44 174 ASP A CA 1
ATOM 1371 C C . ASP A 1 174 ? -4.449 -26.972 -3.907 1.00 34.44 174 ASP A C 1
ATOM 1373 O O . ASP A 1 174 ? -3.907 -26.857 -2.811 1.00 34.44 174 ASP A O 1
ATOM 1377 N N . TYR A 1 175 ? -5.782 -27.033 -3.999 1.00 30.06 175 TYR A N 1
ATOM 1378 C CA . TYR A 1 175 ? -6.644 -27.214 -2.819 1.00 30.06 175 TYR A CA 1
ATOM 1379 C C . TYR A 1 175 ? -7.642 -28.362 -3.024 1.00 30.06 175 TYR A C 1
ATOM 1381 O O . TYR A 1 175 ? -8.829 -28.143 -3.280 1.00 30.06 175 TYR A O 1
ATOM 1389 N N . ARG A 1 176 ? -7.147 -29.597 -2.893 1.00 32.56 176 ARG A N 1
ATOM 1390 C CA . ARG A 1 176 ? -7.910 -30.776 -2.455 1.00 32.56 176 ARG A CA 1
ATOM 1391 C C . ARG A 1 176 ? -7.058 -31.634 -1.535 1.00 32.56 176 ARG A C 1
ATOM 1393 O O . ARG A 1 176 ? -5.866 -31.811 -1.859 1.00 32.56 176 ARG A O 1
#

Sequence (176 aa):
MASFWVTIAPTLLSNLENQWLFSSGNPGLNLNVPTENQILNVGEMATAMLNTEAPIVLALNLDSYNSDPDTAAFFFPHFDNDAAKYYLSQQKLWQKQLSFIKAVAVHYDGKIECPPVVGGARFLATSFPETWWWAQTADAVNAITPETTYGKTGFDQWITEDDLTQFRGRCSQDYR

Radius of gyration: 16.98 Å; Cα contacts (8 Å, |Δi|>4): 286; chains: 1; bounding box: 37×49×41 Å

Foldseek 3Di:
DEDEAEDEQDPDPDRLFQQQADDFPDQAGDPPRDPVSRCCSVVPVSVQCPDPVHHYAEYEYEAAPPDDQQAAKEWAQAFAPDPVPDDPLSNLLNVVLLVVRVVVCVVVVNLYPHHDNGHDPCLVVTRGPLNSVCSHQRNSYNRIYIHAHCAANNHPGGDDPVNVVVVVVVVPPPDD

Mean predicted aligned error: 9.77 Å

Secondary structure (DSSP, 8-state):
--EEEEEE---SSS--GGG--B-TT-SSBPTTS-HHHHHHIIIIIHHHHH-SSS-EEEEEEEB-SS--TTSPBEEE-SS-S-TTTS-HHHHHHHHHHHHHHHHHHHHTTT-BPPPPSS--GGGGTS--HHHHHHHHHGGGSEEEEEE--SS-TTSSS---HHHHHHHHHHTSSS--

Solvent-accessible surface area (backbone atoms only — not comparable to full-atom values): 10031 Å² total; per-residue (Å²): 96,84,35,77,46,79,47,74,66,65,89,64,100,51,80,59,47,71,44,42,49,63,51,84,89,46,77,56,61,47,90,86,40,55,68,67,58,47,50,48,34,60,71,43,53,39,48,46,67,70,32,79,75,42,40,52,44,35,34,37,33,47,44,46,90,85,51,56,46,72,39,42,24,35,58,55,46,55,39,56,86,54,70,91,81,45,54,74,68,51,48,50,45,37,54,52,44,51,53,48,40,51,53,51,17,62,74,52,76,58,45,27,47,75,66,66,93,63,39,42,77,55,52,84,78,49,32,26,70,36,46,49,50,34,62,74,47,41,79,63,32,50,48,37,34,41,39,39,30,92,33,21,34,57,49,102,48,69,72,48,76,66,57,58,48,56,60,58,62,69,77,73,73,87,85,127

pLDDT: mean 74.13, std 15.63, range [30.06, 92.19]